Protein AF-A0A815W213-F1 (afdb_monomer)

InterPro domains:
  IPR004499 Proline-tRNA ligase, class IIa, archaeal-type [PTHR43382] (5-70)
  IPR045864 Class II Aminoacyl-tRNA synthetase/Biotinyl protein ligase (BPL) and lipoyl protein ligase (LPL) [G3DSA:3.30.930.10] (2-73)
  IPR045864 Class II Aminoacyl-tRNA synthetase/Biotinyl protein ligase (BPL) and lipoyl protein ligase (LPL) [SSF55681] (19-72)

pLDDT: mean 79.76, std 15.91, range [38.12, 96.38]

Foldseek 3Di:
DDDDPDDPPDPLDQDDDCVGDVVSSVVSCCVSVVAWDDDPDPPDIDGDPVVVVVVVVVVVVVVVVCVVVVVDD

Organism: NCBI:txid433720

Sequence (73 aa):
MTAAAAAKQTKLGIEFKKEENLADWYGQVIRKGELIENYDVAGCYILRPWAYFIWEQIKAFIDAEITEMGGFE

Solvent-accessible surface area (backbone atoms only — not com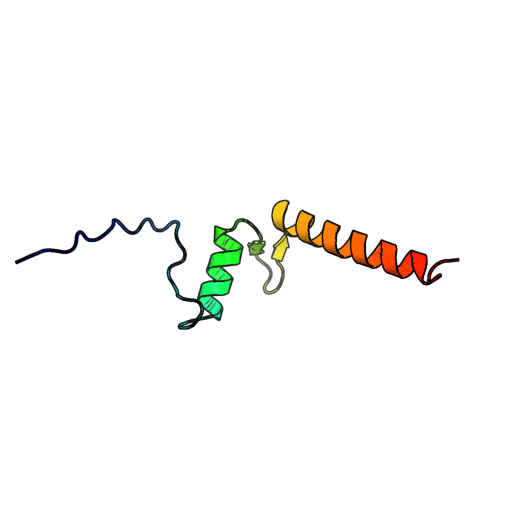parable to full-atom values): 4591 Å² total; per-residue (Å²): 141,80,81,78,79,79,71,83,80,60,88,82,56,81,89,50,50,66,89,80,35,50,68,64,25,50,57,42,48,38,48,72,67,56,24,46,42,86,45,98,49,91,92,45,68,46,68,29,72,67,39,45,50,55,49,51,54,54,48,53,54,52,52,51,55,42,55,74,72,61,76,73,127

Structure (mmCIF, N/CA/C/O backbone):
data_AF-A0A815W213-F1
#
_entry.id   AF-A0A815W213-F1
#
loop_
_atom_site.group_PDB
_atom_site.id
_atom_site.type_symbol
_atom_site.label_atom_id
_atom_site.label_alt_id
_atom_site.label_comp_id
_atom_site.label_asym_id
_atom_site.label_entity_id
_atom_site.label_seq_id
_atom_site.pdbx_PDB_ins_code
_atom_site.Cartn_x
_atom_site.Cartn_y
_atom_site.Cartn_z
_atom_site.occupancy
_atom_site.B_iso_or_equiv
_atom_site.auth_seq_id
_atom_site.auth_comp_id
_atom_site.auth_asym_id
_atom_site.auth_atom_id
_atom_site.pdbx_PDB_model_num
ATOM 1 N N . MET A 1 1 ? -41.410 12.568 19.367 1.00 45.00 1 MET A N 1
ATOM 2 C CA . MET A 1 1 ? -40.648 11.304 19.438 1.00 45.00 1 MET A CA 1
ATOM 3 C C . MET A 1 1 ? -40.445 10.792 18.024 1.00 45.00 1 MET A C 1
ATOM 5 O O . MET A 1 1 ? -41.373 10.236 17.459 1.00 45.00 1 MET A O 1
ATOM 9 N N . THR A 1 2 ? -39.275 11.005 17.433 1.00 38.12 2 THR A N 1
ATOM 10 C CA . THR A 1 2 ? -38.877 10.327 16.192 1.00 38.12 2 THR A CA 1
ATOM 11 C C . THR A 1 2 ? -37.491 9.747 16.433 1.00 38.12 2 THR A C 1
ATOM 13 O O . THR A 1 2 ? -36.492 10.459 16.466 1.00 38.12 2 THR A O 1
ATOM 16 N N . ALA A 1 3 ? -37.459 8.448 16.723 1.00 41.78 3 ALA A N 1
ATOM 17 C CA . ALA A 1 3 ? -36.228 7.692 16.862 1.00 41.78 3 ALA A CA 1
ATOM 18 C C . ALA A 1 3 ? -35.599 7.548 15.471 1.00 41.78 3 ALA A C 1
ATOM 20 O O . ALA A 1 3 ? -36.169 6.895 14.596 1.00 41.78 3 ALA A O 1
ATOM 21 N N . ALA A 1 4 ? -34.445 8.182 15.259 1.00 44.22 4 ALA A N 1
ATOM 22 C CA . ALA A 1 4 ? -33.595 7.882 14.119 1.00 44.22 4 ALA A CA 1
ATOM 23 C C . ALA A 1 4 ? -33.141 6.424 14.254 1.00 44.22 4 ALA A C 1
ATOM 25 O O . ALA A 1 4 ? -32.535 6.043 15.256 1.00 44.22 4 ALA A O 1
ATOM 26 N N . ALA A 1 5 ? -33.501 5.597 13.275 1.00 41.53 5 ALA A N 1
ATOM 27 C CA . ALA A 1 5 ? -33.102 4.203 13.221 1.00 41.53 5 ALA A CA 1
ATOM 28 C C . ALA A 1 5 ? -31.568 4.120 13.244 1.00 41.53 5 ALA A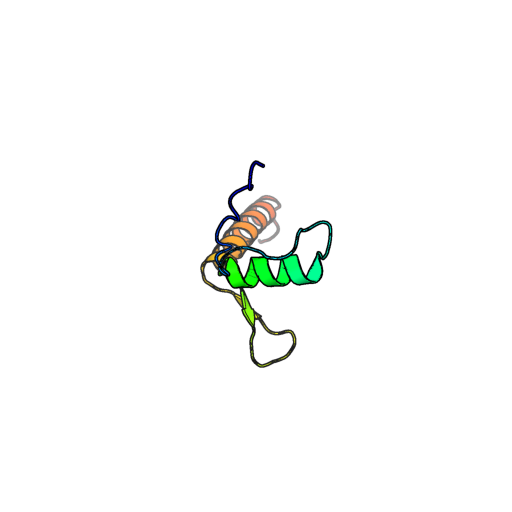 C 1
ATOM 30 O O . ALA A 1 5 ? -30.902 4.569 12.313 1.00 41.53 5 ALA A O 1
ATOM 31 N N . ALA A 1 6 ? -31.014 3.561 14.320 1.00 48.69 6 ALA A N 1
ATOM 32 C CA . ALA A 1 6 ? -29.602 3.232 14.408 1.00 48.69 6 ALA A CA 1
ATOM 33 C C . ALA A 1 6 ? -29.286 2.208 13.310 1.00 48.69 6 ALA A C 1
ATOM 35 O O . ALA A 1 6 ? -29.665 1.037 13.403 1.00 48.69 6 ALA A O 1
ATOM 36 N N . ALA A 1 7 ? -28.647 2.669 12.233 1.00 52.91 7 ALA A N 1
ATOM 37 C CA . ALA A 1 7 ? -28.141 1.800 11.187 1.00 52.91 7 ALA A CA 1
ATOM 38 C C . ALA A 1 7 ? -27.216 0.766 11.841 1.00 52.91 7 ALA A C 1
ATOM 40 O O . ALA A 1 7 ? -26.286 1.123 12.562 1.00 52.91 7 ALA A O 1
ATOM 41 N N . LYS A 1 8 ? -27.500 -0.524 11.633 1.00 45.16 8 LYS A N 1
ATOM 42 C CA . LYS A 1 8 ? -26.649 -1.616 12.112 1.00 45.16 8 LYS A CA 1
ATOM 43 C C . LYS A 1 8 ? -25.261 -1.433 11.502 1.00 45.16 8 LYS A C 1
ATOM 45 O O . LYS A 1 8 ? -25.059 -1.713 10.325 1.00 45.16 8 LYS A O 1
ATOM 50 N N . GLN A 1 9 ? -24.327 -0.931 12.297 1.00 53.72 9 GLN A N 1
ATOM 51 C CA . GLN A 1 9 ? -22.967 -0.657 11.864 1.00 53.72 9 GLN A CA 1
ATOM 52 C C . GLN A 1 9 ? -22.244 -1.998 11.713 1.00 53.72 9 GLN A C 1
ATOM 54 O O . GLN A 1 9 ? -21.803 -2.617 12.680 1.00 53.72 9 GLN A O 1
ATOM 59 N N . THR A 1 10 ? -22.204 -2.515 10.489 1.00 55.34 10 THR A N 1
ATOM 60 C CA . THR A 1 10 ? -21.427 -3.709 10.159 1.00 55.34 10 THR A CA 1
ATOM 61 C C . THR A 1 10 ? -19.945 -3.382 10.333 1.00 55.34 10 THR A C 1
ATOM 63 O O . THR A 1 10 ? -19.439 -2.483 9.664 1.00 55.34 10 THR A O 1
ATOM 66 N N . LYS A 1 11 ? -19.231 -4.137 11.182 1.00 60.22 11 LYS A N 1
ATOM 67 C CA . LYS A 1 11 ? -17.780 -3.995 11.468 1.00 60.22 11 LYS A CA 1
ATOM 68 C C . LYS A 1 11 ? -16.853 -4.085 10.237 1.00 60.22 11 LYS A C 1
ATOM 70 O O . LYS A 1 11 ? -15.640 -3.924 10.348 1.00 60.22 11 LYS A O 1
ATOM 75 N N . LEU A 1 12 ? -17.415 -4.329 9.057 1.00 62.03 12 LEU A N 1
ATOM 76 C CA . LEU A 1 12 ? -16.723 -4.337 7.772 1.00 62.03 12 LEU A CA 1
ATOM 77 C C . LEU A 1 12 ? -16.360 -2.924 7.274 1.00 62.03 12 LEU A C 1
ATOM 79 O O . LEU A 1 12 ? -15.432 -2.794 6.488 1.00 62.03 12 LEU A O 1
ATOM 83 N N . GLY A 1 13 ? -17.047 -1.869 7.731 1.00 71.31 13 GLY A N 1
ATOM 84 C CA . GLY A 1 13 ? -16.770 -0.482 7.320 1.00 71.31 13 GLY A CA 1
ATOM 85 C C . GLY A 1 13 ? -15.583 0.158 8.050 1.00 71.31 13 GLY A C 1
ATOM 86 O O . GLY A 1 13 ? -15.139 -0.347 9.078 1.00 71.31 13 GLY A O 1
ATOM 87 N N . ILE A 1 14 ? -15.062 1.275 7.539 1.00 80.19 14 ILE A N 1
ATOM 88 C CA . ILE A 1 14 ? -14.010 2.053 8.214 1.00 80.19 14 ILE A CA 1
ATOM 89 C C . ILE A 1 14 ? -14.626 2.787 9.414 1.00 80.19 14 ILE A C 1
ATOM 91 O O . ILE A 1 14 ? -15.664 3.431 9.283 1.00 80.19 14 ILE A O 1
ATOM 95 N N . GLU A 1 15 ? -14.012 2.644 10.585 1.00 79.19 15 GLU A N 1
ATOM 96 C CA . GLU A 1 15 ? -14.574 3.098 11.865 1.00 79.19 15 GLU A CA 1
ATOM 97 C C . GLU A 1 15 ? -14.165 4.529 12.221 1.00 79.19 15 GLU A C 1
ATOM 99 O O . GLU A 1 15 ? -14.921 5.233 12.885 1.00 79.19 15 GLU A O 1
ATOM 104 N N . PHE A 1 16 ? -13.000 4.973 11.752 1.00 79.12 16 PHE A N 1
ATOM 105 C CA . PHE A 1 16 ? -12.498 6.326 11.976 1.00 79.12 16 PHE A CA 1
ATOM 106 C C . PHE A 1 16 ? -12.767 7.212 10.768 1.00 79.12 16 PHE A C 1
ATOM 108 O O . PHE A 1 16 ? -12.746 6.744 9.631 1.00 79.12 16 PHE A O 1
ATOM 115 N N . LYS A 1 17 ? -12.986 8.508 10.989 1.00 81.31 17 LYS A N 1
ATOM 116 C CA . LYS A 1 17 ? -12.938 9.483 9.898 1.00 81.31 17 LYS A CA 1
ATOM 117 C C . LYS A 1 17 ? -11.499 9.887 9.622 1.00 81.31 17 LYS A C 1
ATOM 119 O O . LYS A 1 17 ? -10.668 9.942 10.529 1.00 81.31 17 LYS A O 1
ATOM 124 N N . LYS A 1 18 ? -11.230 10.234 8.365 1.00 80.38 18 LYS A N 1
ATOM 125 C CA . LYS A 1 18 ? -9.909 10.687 7.923 1.00 80.38 18 LYS A CA 1
ATOM 126 C C . LYS A 1 18 ? -9.453 11.942 8.676 1.00 80.38 18 LYS A C 1
ATOM 128 O O . LYS A 1 18 ? -8.264 12.067 8.950 1.00 80.38 18 LYS A O 1
ATOM 133 N N . GLU A 1 19 ? -10.379 12.844 9.013 1.00 85.44 19 GLU A N 1
ATOM 134 C CA . GLU A 1 19 ? -10.056 14.095 9.715 1.00 85.44 19 GLU A CA 1
ATOM 135 C C . GLU A 1 19 ? -9.789 13.904 11.216 1.00 85.44 19 GLU A C 1
ATOM 137 O O . GLU A 1 19 ? -9.094 14.716 11.817 1.00 85.44 19 GLU A O 1
ATOM 142 N N . GLU A 1 20 ? -10.338 12.851 11.827 1.00 85.69 20 GLU A N 1
ATOM 143 C CA . GLU A 1 20 ? -10.270 12.632 13.279 1.00 85.69 20 GLU A CA 1
ATOM 144 C C . GLU A 1 20 ? -9.032 11.826 13.676 1.00 85.69 20 GLU A C 1
ATOM 146 O O . GLU A 1 20 ? -8.352 12.159 14.645 1.00 85.69 20 GLU A O 1
ATOM 151 N N . ASN A 1 21 ? -8.728 10.763 12.927 1.00 85.88 21 ASN A N 1
ATOM 152 C CA . ASN A 1 21 ? -7.572 9.917 13.195 1.00 85.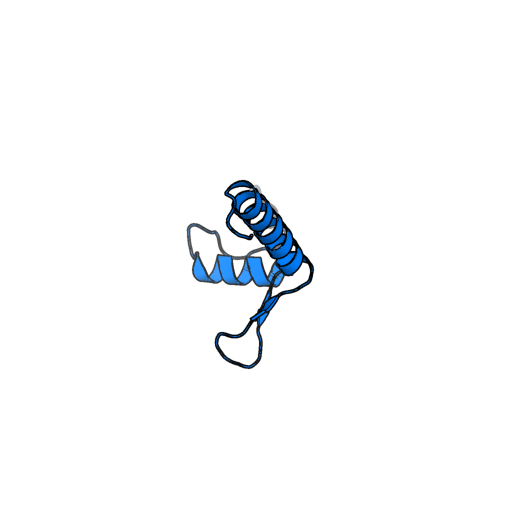88 21 ASN A CA 1
ATOM 153 C C . ASN A 1 21 ? -7.039 9.307 11.896 1.00 85.88 21 ASN A C 1
ATOM 155 O O . ASN A 1 21 ? -7.443 8.225 11.467 1.00 85.88 21 ASN A O 1
ATOM 159 N N . LEU A 1 22 ? -6.104 10.025 11.272 1.00 86.00 22 LEU A N 1
ATOM 160 C CA . LEU A 1 22 ? -5.520 9.636 9.993 1.00 86.00 22 LEU A CA 1
ATOM 161 C C . LEU A 1 22 ? -4.763 8.303 10.071 1.00 86.00 22 LEU A C 1
ATOM 163 O O . LEU A 1 22 ? -4.826 7.520 9.126 1.00 86.00 22 LEU A O 1
ATOM 167 N N . ALA A 1 23 ? -4.057 8.043 11.175 1.00 87.06 23 ALA A N 1
ATOM 168 C CA . ALA A 1 23 ? -3.227 6.851 11.328 1.00 87.06 23 ALA A CA 1
ATOM 169 C C . ALA A 1 23 ? -4.085 5.579 11.387 1.00 87.06 23 ALA A C 1
ATOM 171 O O . ALA A 1 23 ? -3.858 4.640 10.617 1.00 87.06 23 ALA A O 1
ATOM 172 N N . ASP A 1 24 ? -5.113 5.575 12.238 1.00 87.00 24 ASP A N 1
ATOM 173 C CA . ASP A 1 24 ? -6.014 4.429 12.353 1.00 87.00 24 ASP A CA 1
ATOM 174 C C . ASP A 1 24 ? -6.920 4.289 11.126 1.00 87.00 24 ASP A C 1
ATOM 176 O O . ASP A 1 24 ? -7.145 3.1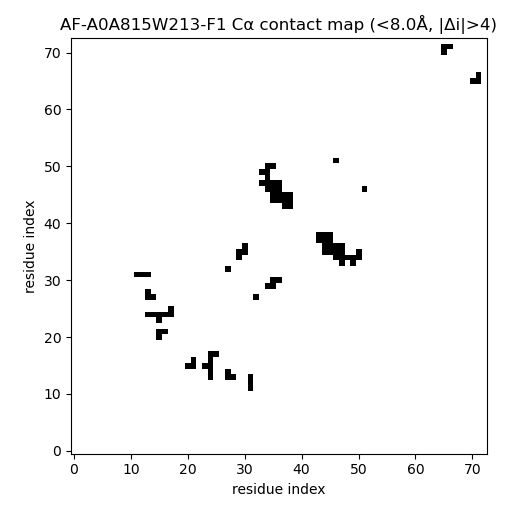70 10.657 1.00 87.00 24 ASP A O 1
ATOM 180 N N . TRP A 1 25 ? -7.378 5.403 10.543 1.00 89.38 25 TRP A N 1
ATOM 181 C CA . TRP A 1 25 ? -8.104 5.390 9.272 1.00 89.38 25 TRP A CA 1
ATOM 182 C C . TRP A 1 25 ? -7.273 4.735 8.165 1.00 89.38 25 TRP A C 1
ATOM 184 O O . TRP A 1 25 ? -7.742 3.793 7.525 1.00 89.38 25 TRP A O 1
ATOM 194 N N . TYR A 1 26 ? -6.023 5.169 7.978 1.00 88.38 26 TYR A N 1
ATOM 195 C CA . TYR A 1 26 ? -5.127 4.621 6.958 1.00 88.38 26 TYR A CA 1
ATOM 196 C C . TYR A 1 26 ? -4.880 3.130 7.188 1.00 88.38 26 TYR A C 1
ATOM 198 O O . TYR A 1 26 ? -5.041 2.324 6.270 1.00 88.38 26 TYR A O 1
ATOM 206 N N . GLY A 1 27 ? -4.582 2.748 8.433 1.00 87.88 27 GLY A N 1
ATOM 207 C CA . GLY A 1 27 ? -4.386 1.355 8.816 1.00 87.88 27 GLY A CA 1
ATOM 208 C C . GLY A 1 27 ? -5.604 0.474 8.529 1.00 87.88 27 GLY A C 1
ATOM 209 O O . GLY A 1 27 ? -5.436 -0.670 8.102 1.00 87.88 27 GLY A O 1
ATOM 210 N N . GLN A 1 28 ? -6.819 0.986 8.732 1.00 87.75 28 GLN A N 1
ATOM 211 C CA . GLN A 1 28 ? -8.047 0.262 8.407 1.00 87.75 28 GLN A CA 1
ATOM 212 C C . GLN A 1 28 ? -8.300 0.190 6.905 1.00 87.75 28 GLN A C 1
ATOM 214 O O . GLN A 1 28 ? -8.665 -0.878 6.423 1.00 87.75 28 GLN A O 1
ATOM 219 N N . VAL A 1 29 ? -8.083 1.276 6.163 1.00 89.06 29 VAL A N 1
ATOM 220 C CA . VAL A 1 29 ? -8.276 1.320 4.705 1.00 89.06 29 VAL A CA 1
ATOM 221 C C . VAL A 1 29 ? -7.396 0.288 4.011 1.00 89.06 29 VAL A C 1
ATOM 223 O O . VAL A 1 29 ? -7.901 -0.510 3.229 1.00 89.06 29 VAL A O 1
ATOM 226 N N . ILE A 1 30 ? -6.098 0.252 4.321 1.00 88.56 30 ILE A N 1
ATOM 227 C CA . ILE A 1 30 ? -5.158 -0.651 3.637 1.00 88.56 30 ILE A CA 1
ATOM 228 C C . ILE A 1 30 ? -5.400 -2.130 3.975 1.00 88.56 30 ILE A C 1
ATOM 230 O O . ILE A 1 30 ? -5.200 -2.994 3.122 1.00 88.56 30 ILE A O 1
ATOM 234 N N . ARG A 1 31 ? -5.865 -2.426 5.198 1.00 85.69 31 ARG A N 1
ATOM 235 C CA . ARG A 1 31 ? -6.170 -3.794 5.648 1.00 85.69 31 ARG A CA 1
ATOM 236 C C . ARG A 1 31 ? -7.534 -4.271 5.148 1.00 85.69 31 ARG A C 1
ATOM 238 O O . ARG A 1 31 ? -7.626 -5.352 4.574 1.00 85.69 31 ARG A O 1
ATOM 245 N N . LYS A 1 32 ? -8.589 -3.467 5.349 1.00 86.31 32 LYS A N 1
ATOM 246 C CA . LYS A 1 32 ? -9.971 -3.790 4.939 1.00 86.31 32 LYS A CA 1
ATOM 247 C C . LYS A 1 32 ? -10.171 -3.679 3.425 1.00 86.31 32 LYS A C 1
ATOM 249 O O . LYS A 1 32 ? -10.978 -4.416 2.879 1.00 86.31 32 LYS A O 1
ATOM 254 N N . GLY A 1 33 ? -9.425 -2.803 2.753 1.00 86.44 33 GLY A N 1
ATOM 255 C CA . GLY A 1 33 ? -9.393 -2.671 1.290 1.00 86.44 33 GLY A CA 1
ATOM 256 C C . GLY A 1 33 ? -8.557 -3.739 0.589 1.00 86.44 33 GLY A C 1
ATOM 257 O O . GLY A 1 33 ? -8.274 -3.633 -0.596 1.00 86.44 33 GLY A O 1
ATOM 258 N N . GLU A 1 34 ? -8.134 -4.752 1.332 1.00 85.94 34 GLU A N 1
ATOM 259 C CA . GLU A 1 34 ? -7.405 -5.893 0.823 1.00 85.94 34 GLU A CA 1
ATOM 260 C C . GLU A 1 34 ? -6.072 -5.579 0.103 1.00 85.94 34 GLU A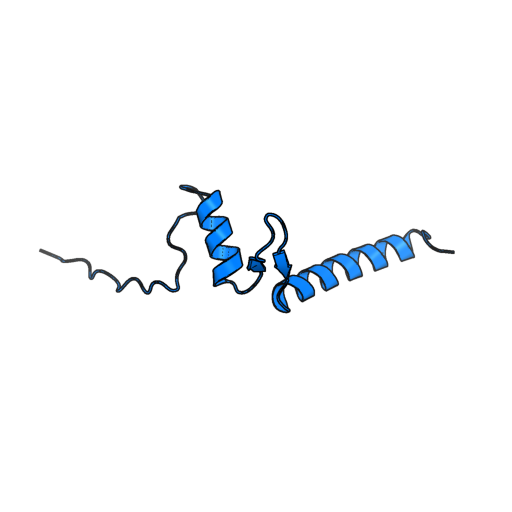 C 1
ATOM 262 O O . GLU A 1 34 ? -5.600 -6.352 -0.733 1.00 85.94 34 GLU A O 1
ATOM 267 N N . LEU A 1 35 ? -5.415 -4.471 0.454 1.00 86.50 35 LEU A N 1
ATOM 268 C CA . LEU A 1 35 ? -4.196 -4.015 -0.220 1.00 86.50 35 LEU A CA 1
ATOM 269 C C . LEU A 1 35 ? -2.930 -4.602 0.408 1.00 86.50 35 LEU A C 1
ATOM 271 O O . LEU A 1 35 ? -2.036 -5.070 -0.296 1.00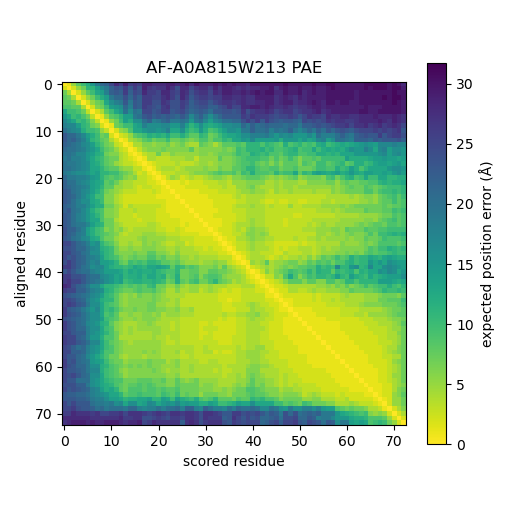 86.50 35 LEU A O 1
ATOM 275 N N . ILE A 1 36 ? -2.856 -4.586 1.737 1.00 87.38 36 ILE A N 1
ATOM 276 C CA . ILE A 1 36 ? -1.637 -4.923 2.475 1.00 87.38 36 ILE A CA 1
ATOM 277 C C . ILE A 1 36 ? -1.956 -5.902 3.600 1.00 87.38 36 ILE A C 1
ATOM 279 O O . ILE A 1 36 ? -2.982 -5.779 4.274 1.00 87.38 36 ILE A O 1
ATOM 283 N N . GLU A 1 37 ? -1.052 -6.851 3.814 1.00 84.81 37 GLU A N 1
ATOM 284 C CA . GLU A 1 37 ? -1.057 -7.757 4.954 1.00 84.81 37 GLU A CA 1
ATOM 285 C C . GLU A 1 37 ? 0.202 -7.535 5.803 1.00 84.81 37 GLU A C 1
ATOM 287 O O . GLU A 1 37 ? 1.305 -7.352 5.282 1.00 84.81 37 GLU A O 1
ATOM 292 N N . ASN A 1 38 ? 0.022 -7.467 7.124 1.00 80.31 38 ASN A N 1
ATOM 293 C CA . ASN A 1 38 ? 1.137 -7.276 8.046 1.00 80.31 38 ASN A CA 1
ATOM 294 C C . ASN A 1 38 ? 1.950 -8.566 8.112 1.00 80.31 38 ASN A C 1
ATOM 296 O O . ASN A 1 38 ? 1.374 -9.636 8.295 1.00 80.31 38 ASN A O 1
ATOM 300 N N . TYR A 1 39 ? 3.270 -8.451 7.994 1.00 82.88 39 TYR A N 1
ATOM 301 C CA . TYR A 1 39 ? 4.168 -9.569 8.239 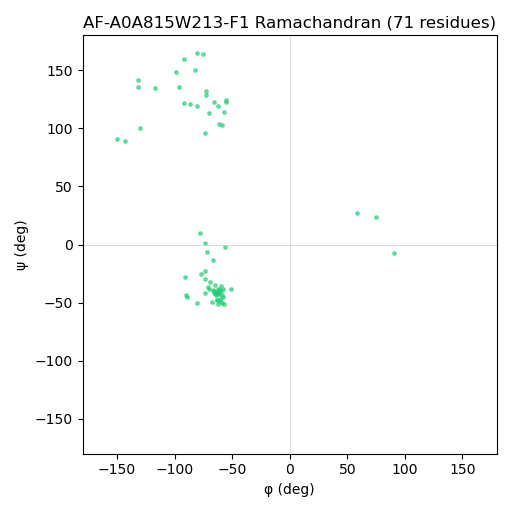1.00 82.88 39 TYR A CA 1
ATOM 302 C C . TYR A 1 39 ? 4.620 -9.586 9.704 1.00 82.88 39 TYR A C 1
ATOM 304 O O . TYR A 1 39 ? 4.590 -8.558 10.382 1.00 82.88 39 TYR A O 1
ATOM 312 N N . ASP A 1 40 ? 5.093 -10.739 10.179 1.00 76.25 40 ASP A N 1
ATOM 313 C CA . ASP A 1 40 ? 5.560 -10.911 11.564 1.00 76.25 40 ASP A CA 1
ATOM 314 C C . ASP A 1 40 ? 6.828 -10.094 11.880 1.00 76.25 40 ASP A C 1
ATOM 316 O O . ASP A 1 40 ? 7.193 -9.902 13.040 1.00 76.25 40 ASP A O 1
ATOM 320 N N . VAL A 1 41 ? 7.502 -9.577 10.847 1.00 81.44 41 VAL A N 1
ATOM 321 C CA . VAL A 1 41 ? 8.637 -8.660 10.982 1.00 81.44 41 VAL A CA 1
ATOM 322 C C . VAL A 1 41 ? 8.138 -7.221 10.945 1.00 81.44 41 VAL A C 1
ATOM 324 O O . VAL A 1 41 ? 7.550 -6.773 9.959 1.00 81.44 41 VAL A O 1
ATOM 327 N N . ALA A 1 42 ? 8.435 -6.472 12.007 1.00 76.06 42 ALA A N 1
ATOM 328 C CA . ALA A 1 42 ? 8.106 -5.057 12.094 1.00 76.06 42 ALA A CA 1
ATOM 329 C C . ALA A 1 42 ? 8.687 -4.278 10.899 1.00 76.06 42 ALA A C 1
ATOM 331 O O . ALA A 1 42 ? 9.893 -4.289 10.660 1.00 76.06 42 ALA A O 1
ATOM 332 N N . GLY A 1 43 ? 7.814 -3.593 10.157 1.00 79.31 43 GLY A N 1
ATOM 333 C CA . GLY A 1 43 ? 8.183 -2.796 8.984 1.00 79.31 43 GLY A CA 1
ATOM 334 C C . GLY A 1 43 ? 8.151 -3.549 7.652 1.00 79.31 43 GLY A C 1
ATOM 335 O O . GLY A 1 43 ? 8.269 -2.909 6.609 1.00 79.31 43 GLY A O 1
ATOM 336 N N . CYS A 1 44 ? 7.939 -4.868 7.659 1.00 84.75 44 CYS A N 1
ATOM 337 C CA . CYS A 1 44 ? 7.714 -5.644 6.444 1.00 84.75 4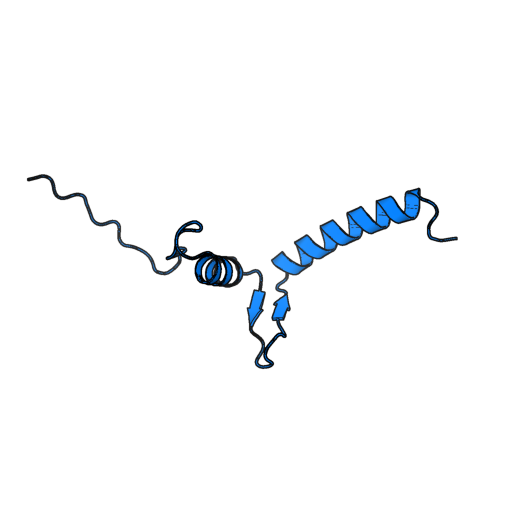4 CYS A CA 1
ATOM 338 C C . CYS A 1 44 ? 6.215 -5.830 6.196 1.00 84.75 44 CYS A C 1
ATOM 340 O O . CYS A 1 44 ? 5.446 -6.173 7.093 1.00 84.75 44 CYS A O 1
ATOM 342 N N . TYR A 1 45 ? 5.813 -5.639 4.946 1.00 87.31 45 TYR A N 1
ATOM 343 C CA . TYR A 1 45 ? 4.426 -5.733 4.523 1.00 87.31 45 TYR A CA 1
ATOM 344 C C . TYR A 1 45 ? 4.331 -6.608 3.280 1.00 87.31 45 TYR A C 1
ATOM 346 O O . TYR A 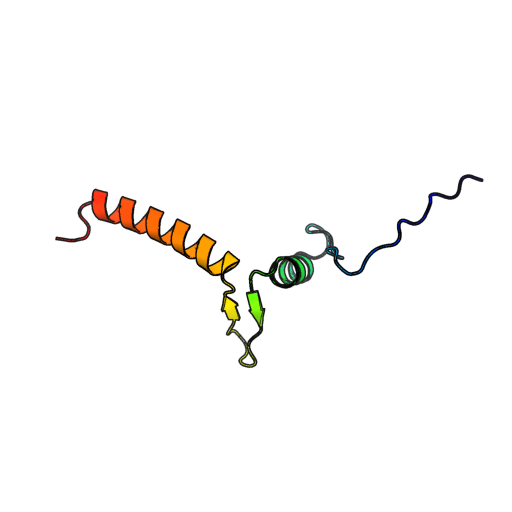1 45 ? 5.121 -6.451 2.346 1.00 87.31 45 TYR A O 1
ATOM 354 N N . ILE A 1 46 ? 3.355 -7.513 3.262 1.00 87.81 46 ILE A N 1
ATOM 355 C CA . ILE A 1 46 ? 3.024 -8.288 2.069 1.00 87.81 46 ILE A CA 1
ATOM 356 C C . ILE A 1 46 ? 2.038 -7.464 1.241 1.00 87.81 46 ILE A C 1
ATOM 358 O O . ILE A 1 46 ? 0.952 -7.106 1.702 1.00 87.81 46 ILE A O 1
ATOM 362 N N . LEU A 1 47 ? 2.425 -7.161 0.004 1.00 89.44 47 LEU A N 1
ATOM 363 C CA . LEU A 1 47 ? 1.563 -6.524 -0.986 1.00 89.44 47 LEU A CA 1
ATOM 364 C C . LEU A 1 47 ? 0.669 -7.592 -1.620 1.00 89.44 47 LEU A C 1
ATOM 366 O O . LEU A 1 47 ? 1.163 -8.534 -2.241 1.00 89.44 47 LEU A O 1
ATOM 370 N N . ARG A 1 48 ? -0.650 -7.449 -1.477 1.00 89.19 48 ARG A N 1
ATOM 371 C CA . ARG A 1 48 ? -1.614 -8.333 -2.147 1.00 89.19 48 ARG A CA 1
ATOM 372 C C . ARG A 1 48 ? -1.735 -7.994 -3.639 1.00 89.19 48 ARG A C 1
ATOM 374 O O . ARG A 1 48 ? -1.352 -6.890 -4.032 1.00 89.19 48 ARG A O 1
ATOM 381 N N . PRO A 1 49 ? -2.316 -8.885 -4.472 1.00 90.75 49 PRO A N 1
ATOM 382 C CA . PRO A 1 49 ? -2.387 -8.688 -5.923 1.00 90.75 49 PRO A CA 1
ATOM 383 C C . PRO A 1 49 ? -2.941 -7.325 -6.354 1.00 90.75 49 PRO A C 1
ATOM 385 O O . PRO A 1 49 ? -2.406 -6.719 -7.272 1.00 90.75 49 PRO A O 1
ATOM 388 N N . TRP A 1 50 ? -3.943 -6.788 -5.651 1.00 88.00 50 TRP A N 1
ATOM 389 C CA . TRP A 1 50 ? -4.492 -5.457 -5.933 1.00 88.00 50 TRP A CA 1
ATOM 390 C C . TRP A 1 50 ? -3.500 -4.316 -5.685 1.00 88.00 50 TRP A C 1
ATOM 392 O O . TRP A 1 50 ? -3.413 -3.393 -6.490 1.00 88.00 50 TRP A O 1
ATOM 402 N N . ALA A 1 51 ? -2.733 -4.374 -4.595 1.00 91.31 51 ALA A N 1
ATOM 403 C CA . ALA A 1 51 ? -1.703 -3.376 -4.322 1.00 91.31 51 ALA A CA 1
ATOM 404 C C . ALA A 1 51 ? -0.525 -3.507 -5.291 1.00 91.31 51 ALA A C 1
ATOM 406 O O . ALA A 1 51 ? 0.008 -2.500 -5.755 1.00 91.31 51 ALA A O 1
ATOM 407 N N . TYR A 1 52 ? -0.154 -4.743 -5.632 1.00 91.62 52 TYR A N 1
ATOM 408 C CA . TYR A 1 52 ? 0.899 -5.000 -6.607 1.00 91.62 52 TYR A CA 1
ATOM 409 C C . TYR A 1 52 ? 0.508 -4.524 -8.009 1.00 91.62 52 TYR A C 1
ATOM 411 O O . TYR A 1 52 ? 1.312 -3.887 -8.676 1.00 91.62 52 TYR A O 1
ATOM 419 N N . PHE A 1 53 ? -0.746 -4.720 -8.416 1.00 94.31 53 PHE A N 1
ATOM 420 C CA . PHE A 1 53 ? -1.256 -4.217 -9.689 1.00 94.31 53 PHE A CA 1
ATOM 421 C C . PHE A 1 53 ? -1.114 -2.692 -9.806 1.00 94.31 53 PHE A C 1
ATOM 423 O O . PHE A 1 53 ? -0.644 -2.191 -10.823 1.00 94.31 53 PHE A O 1
ATOM 430 N N . ILE A 1 54 ? -1.461 -1.942 -8.752 1.00 92.81 54 ILE A N 1
ATOM 431 C CA . ILE A 1 54 ? -1.273 -0.480 -8.725 1.00 92.81 54 ILE A CA 1
ATOM 432 C C . ILE A 1 54 ? 0.207 -0.129 -8.914 1.00 92.81 54 ILE A C 1
ATOM 434 O O . ILE A 1 54 ? 0.538 0.769 -9.688 1.00 92.81 54 ILE A O 1
ATOM 438 N N . TRP A 1 55 ? 1.098 -0.852 -8.235 1.00 93.19 55 TRP A N 1
ATOM 439 C CA . TRP A 1 55 ? 2.538 -0.670 -8.387 1.00 93.19 55 TRP A CA 1
ATOM 440 C C . TRP A 1 55 ? 3.021 -0.961 -9.814 1.00 93.19 55 TRP A C 1
ATOM 442 O O . TRP A 1 55 ? 3.798 -0.178 -10.355 1.00 93.19 55 TRP A O 1
ATOM 452 N N . GLU A 1 56 ? 2.532 -2.024 -10.456 1.00 95.62 56 GLU A N 1
ATOM 453 C CA . GLU A 1 56 ? 2.862 -2.339 -11.850 1.00 95.62 56 GLU A CA 1
ATOM 454 C C . GLU A 1 56 ? 2.421 -1.237 -12.813 1.00 95.62 56 GLU A C 1
ATOM 456 O O . GLU A 1 56 ? 3.178 -0.898 -13.719 1.00 95.62 56 GLU A O 1
ATOM 461 N N . GLN A 1 57 ? 1.249 -0.628 -12.600 1.00 96.38 57 GLN A N 1
ATOM 462 C CA . GLN A 1 57 ? 0.799 0.504 -13.419 1.00 96.38 57 GLN A CA 1
ATOM 463 C C . GLN A 1 57 ? 1.714 1.725 -13.261 1.00 96.38 57 GLN A C 1
ATOM 465 O O . GLN A 1 57 ? 2.077 2.358 -14.252 1.00 96.38 57 GLN A O 1
ATOM 470 N N . ILE A 1 58 ? 2.122 2.039 -12.026 1.00 95.56 58 ILE A N 1
ATOM 471 C CA . ILE A 1 58 ? 3.049 3.146 -11.748 1.00 95.56 58 ILE A CA 1
ATOM 472 C C . ILE A 1 58 ? 4.404 2.876 -12.402 1.00 95.56 58 ILE A C 1
ATOM 474 O O . ILE A 1 58 ? 4.949 3.748 -13.076 1.00 95.56 58 ILE A O 1
ATOM 478 N N . LYS A 1 59 ? 4.934 1.664 -12.225 1.00 95.12 59 LYS A N 1
ATOM 479 C CA . LYS A 1 59 ? 6.204 1.257 -12.817 1.00 95.12 59 LYS A CA 1
ATOM 480 C C . LYS A 1 59 ? 6.146 1.332 -14.342 1.00 95.12 59 LYS A C 1
ATOM 482 O O . LYS A 1 59 ? 7.030 1.931 -14.931 1.00 95.12 59 LYS A O 1
ATOM 487 N N . ALA A 1 60 ? 5.108 0.779 -14.969 1.00 95.75 60 ALA A N 1
ATOM 488 C CA . ALA A 1 60 ? 4.963 0.784 -16.423 1.00 95.75 60 ALA A CA 1
ATOM 489 C C . ALA A 1 60 ? 4.909 2.207 -16.999 1.00 95.75 60 ALA A C 1
ATOM 491 O O . ALA A 1 60 ? 5.518 2.470 -18.032 1.00 95.75 60 ALA A O 1
ATOM 492 N N . PHE A 1 61 ? 4.221 3.125 -16.314 1.00 95.44 61 PHE A N 1
ATOM 493 C CA . PHE A 1 61 ? 4.205 4.537 -16.689 1.00 95.44 61 PHE A CA 1
ATOM 494 C C . PHE A 1 61 ? 5.607 5.154 -16.610 1.00 95.44 61 PHE A C 1
ATOM 496 O O . PHE A 1 61 ? 6.078 5.737 -17.579 1.00 95.44 61 PHE A O 1
ATOM 503 N N . ILE A 1 62 ? 6.300 4.978 -15.482 1.00 94.06 62 ILE A N 1
ATOM 504 C CA . ILE A 1 62 ? 7.645 5.533 -15.287 1.00 94.06 62 ILE A CA 1
ATOM 505 C C . ILE A 1 62 ? 8.651 4.923 -16.278 1.00 94.06 62 ILE A C 1
ATOM 507 O O . ILE A 1 62 ? 9.451 5.654 -16.854 1.00 94.06 62 ILE A O 1
ATOM 511 N N . ASP A 1 63 ? 8.600 3.611 -16.511 1.00 93.56 63 ASP A N 1
ATOM 512 C CA . ASP A 1 63 ? 9.482 2.916 -17.455 1.00 93.56 63 ASP A CA 1
ATOM 513 C C . ASP A 1 63 ? 9.282 3.434 -18.891 1.00 93.56 63 ASP A C 1
ATOM 515 O O . ASP A 1 63 ? 10.262 3.620 -19.617 1.00 93.56 63 ASP A O 1
ATOM 519 N N . ALA A 1 64 ? 8.036 3.709 -19.297 1.00 93.56 64 ALA A N 1
ATOM 520 C CA . ALA A 1 64 ? 7.735 4.286 -20.606 1.00 93.56 64 ALA A CA 1
ATOM 521 C C . ALA A 1 64 ? 8.342 5.690 -20.760 1.00 93.56 64 ALA A C 1
ATOM 523 O O . ALA A 1 64 ? 9.049 5.945 -21.736 1.00 93.56 64 ALA A O 1
ATOM 524 N N . GLU A 1 65 ? 8.149 6.559 -19.764 1.00 92.75 65 GLU A N 1
ATOM 525 C CA . GLU A 1 65 ? 8.695 7.923 -19.760 1.00 92.75 65 GLU A CA 1
ATOM 526 C C . GLU A 1 65 ? 10.233 7.928 -19.781 1.00 92.75 65 GLU A C 1
ATOM 528 O O . GLU A 1 65 ? 10.856 8.699 -20.511 1.00 92.75 65 GLU A O 1
ATOM 533 N N . ILE A 1 66 ? 10.877 7.046 -19.006 1.00 90.88 66 ILE A N 1
ATOM 534 C CA . ILE A 1 66 ? 12.346 6.944 -18.979 1.00 90.88 66 ILE A CA 1
ATOM 535 C C . ILE A 1 66 ? 12.889 6.430 -20.318 1.00 90.88 66 ILE A C 1
ATOM 537 O O . ILE A 1 66 ? 13.923 6.912 -20.791 1.00 90.88 66 ILE A O 1
ATOM 541 N N . THR A 1 67 ? 12.198 5.470 -20.939 1.00 89.12 67 THR A N 1
ATOM 542 C CA . THR A 1 67 ? 12.572 4.946 -22.260 1.00 89.12 67 THR A CA 1
ATOM 543 C C . THR A 1 67 ? 12.479 6.040 -23.325 1.00 89.12 67 THR A C 1
ATOM 545 O O . THR A 1 67 ? 13.383 6.167 -24.149 1.00 89.12 67 THR A O 1
ATOM 548 N N . GLU A 1 68 ? 11.440 6.880 -23.279 1.00 89.56 68 GLU A N 1
ATOM 549 C CA . GLU A 1 68 ? 11.276 8.012 -24.202 1.00 89.56 68 GLU A CA 1
ATOM 550 C C . GLU A 1 68 ? 12.370 9.079 -24.026 1.00 89.56 68 GLU A C 1
ATOM 552 O O . GLU A 1 68 ? 12.854 9.646 -25.006 1.00 89.56 68 GLU A O 1
ATOM 557 N N . MET A 1 69 ? 12.834 9.302 -22.794 1.00 85.94 69 MET A N 1
ATOM 558 C CA . MET A 1 69 ? 13.937 10.223 -22.490 1.00 85.94 69 MET A CA 1
ATOM 559 C C . MET A 1 69 ? 15.331 9.703 -22.897 1.00 85.94 69 MET A C 1
ATOM 561 O O . MET A 1 69 ? 16.323 10.400 -22.676 1.00 85.94 69 MET A O 1
ATOM 565 N N . GLY A 1 70 ? 15.433 8.507 -23.492 1.00 75.12 70 GLY A N 1
ATOM 566 C CA . GLY A 1 70 ? 16.703 7.928 -23.948 1.00 75.12 70 GLY A CA 1
ATOM 567 C C . GLY A 1 70 ? 17.579 7.387 -22.814 1.00 75.12 70 GLY A C 1
ATOM 568 O O . GLY A 1 70 ? 18.794 7.299 -22.962 1.00 75.12 70 GLY A O 1
ATOM 569 N N . GLY A 1 71 ? 16.982 7.046 -21.665 1.00 62.88 71 GLY A N 1
ATOM 570 C CA . GLY A 1 71 ? 17.704 6.612 -20.462 1.00 62.88 71 GLY A CA 1
ATOM 571 C C . GLY A 1 71 ? 18.342 5.220 -20.531 1.00 62.88 71 GLY A C 1
ATOM 572 O O . GLY A 1 71 ? 19.055 4.846 -19.602 1.00 62.88 71 GLY A O 1
ATOM 573 N N . PHE A 1 72 ? 18.102 4.461 -21.602 1.00 61.03 72 PHE A N 1
ATOM 574 C CA . PHE A 1 72 ? 18.673 3.132 -21.812 1.00 61.03 72 PHE A CA 1
ATOM 575 C C . PHE A 1 72 ? 19.012 2.923 -23.300 1.00 61.03 72 PHE A C 1
ATOM 577 O O . PHE A 1 72 ? 18.181 2.436 -24.067 1.00 61.03 72 PHE A O 1
ATOM 584 N N . GLU A 1 73 ? 20.233 3.303 -23.687 1.00 52.12 73 GLU A N 1
ATOM 585 C CA . GLU A 1 73 ? 21.012 2.607 -24.729 1.00 52.12 73 GLU A CA 1
ATOM 586 C C . GLU A 1 73 ? 21.930 1.567 -24.074 1.00 52.12 73 GLU A C 1
ATOM 588 O O . GLU A 1 73 ? 22.464 1.857 -22.974 1.00 52.12 73 GLU A O 1
#

Mean predicted aligned error: 10.33 Å

Nearest PDB structures (foldseek):
  7qc2-assembly1_A  TM=9.570E-01  e=3.692E-05  Plasmodium falciparum 3D7
  5f9z-assembly3_A  TM=9.241E-01  e=3.692E-05  Cryptosporidium parvum
  5ifu-assembly2_B  TM=9.379E-01  e=7.780E-05  Plasmodium falciparum 3D7
  5f9z-assembly3_B  TM=9.754E-01  e=1.432E-04  Cryptosporidium parvum
  5f9y-assembly3_A  TM=8.863E-01  e=1.020E-04  Cryptosporidium parvum

Radius of gyration: 19.72 Å; Cα contacts (8 Å, |Δi|>4): 47; chains: 1; bounding box: 62×25×44 Å

Secondary structure (DSSP, 8-state):
----------TTS--S-TTT-HHHHHHHHHHHTTSEEE-SSTT-EEEPHHHHHHHHHHHHHHHHHHHHTT---